Protein AF-A0A968AQT0-F1 (afdb_monomer)

Secondary structure (DSSP, 8-state):
--S-HHHHHHHHT--BTTBPPEEETTEEE--THHHHSS-HHHHHHTT-SS------PPP--TT----SHHHHHHHHHHH-

Foldseek 3Di:
DDDDPVLVVCLQDAQPPPHFFRDDPNDGGHHPLVPCVFPQVVVVVVPDPDDDTDDDQDDDDPPDDDPDPVVVSVVVSSVD

pLDDT: mean 89.22, std 7.78, range [65.81, 97.19]

Structure (mmCIF, N/CA/C/O backbone):
data_AF-A0A968AQT0-F1
#
_entry.id   AF-A0A968AQT0-F1
#
loop_
_atom_site.group_PDB
_atom_site.id
_atom_site.type_symbol
_atom_site.label_atom_id
_atom_site.label_alt_id
_atom_site.label_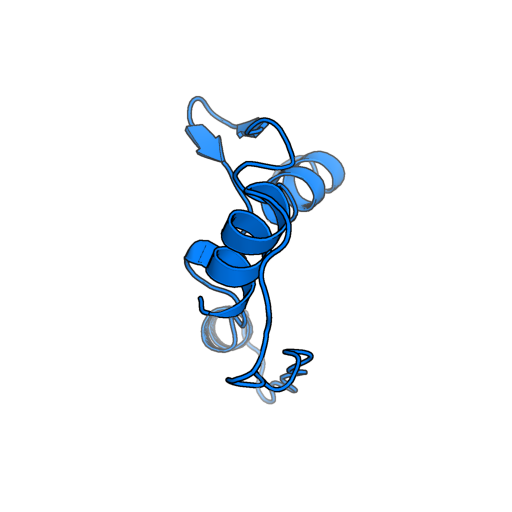comp_id
_atom_site.label_asym_id
_atom_site.label_entity_id
_atom_site.label_seq_id
_atom_site.pdbx_PDB_ins_code
_atom_site.Cartn_x
_atom_site.Cartn_y
_atom_site.Cartn_z
_atom_site.occupancy
_atom_site.B_iso_or_equiv
_atom_site.auth_seq_id
_atom_site.auth_comp_id
_atom_site.auth_asym_id
_atom_site.auth_atom_id
_atom_site.pdbx_PDB_model_num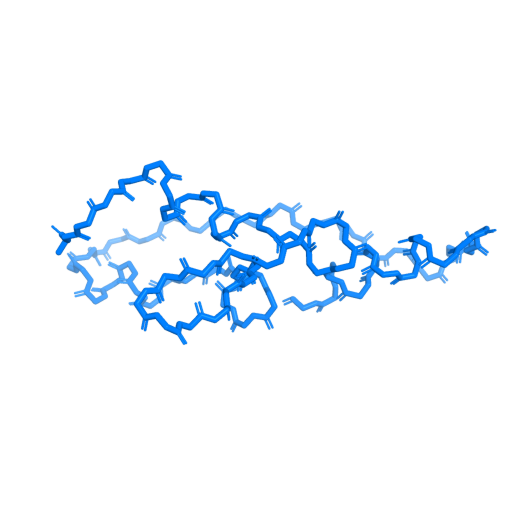
ATOM 1 N N . THR A 1 1 ? -18.126 0.097 3.533 1.00 67.75 1 THR A N 1
ATOM 2 C CA . THR A 1 1 ? -17.513 1.422 3.299 1.00 67.75 1 THR A CA 1
ATOM 3 C C . THR A 1 1 ? -17.787 2.284 4.509 1.00 67.75 1 THR A C 1
ATOM 5 O O . THR A 1 1 ? -18.786 2.987 4.555 1.00 67.75 1 THR A O 1
ATOM 8 N N . GLU A 1 2 ? -16.952 2.149 5.531 1.00 84.75 2 GLU A N 1
ATOM 9 C CA . GLU A 1 2 ? -17.109 2.833 6.818 1.00 84.75 2 GLU A CA 1
ATOM 10 C C . GLU A 1 2 ? -15.760 3.437 7.222 1.00 84.75 2 GLU A C 1
ATOM 12 O O . GLU A 1 2 ? -14.720 2.985 6.739 1.00 84.75 2 GLU A O 1
ATOM 17 N N . GLY A 1 3 ? -15.780 4.429 8.113 1.00 90.06 3 GLY A N 1
ATOM 18 C CA . GLY A 1 3 ? -14.580 5.101 8.618 1.00 90.06 3 GLY A CA 1
ATOM 19 C C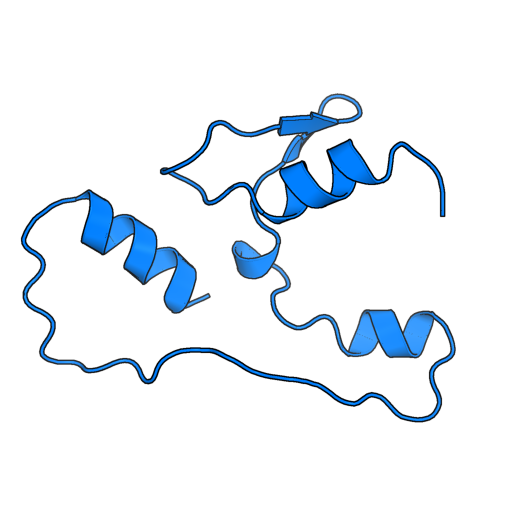 . GLY A 1 3 ? -14.274 6.445 7.952 1.00 90.06 3 GLY A C 1
ATOM 20 O O . GLY A 1 3 ? -14.990 6.905 7.063 1.00 90.06 3 GLY A O 1
ATOM 21 N N . ASP A 1 4 ? -13.208 7.089 8.430 1.00 94.12 4 ASP A N 1
ATOM 22 C CA . ASP A 1 4 ? -12.746 8.386 7.940 1.00 94.12 4 ASP A CA 1
ATOM 23 C C . ASP A 1 4 ? -11.868 8.225 6.689 1.00 94.12 4 ASP A C 1
ATOM 25 O O . ASP A 1 4 ? -10.813 7.583 6.714 1.00 94.12 4 ASP A O 1
ATOM 29 N N . MET A 1 5 ? -12.318 8.817 5.581 1.00 94.12 5 MET A N 1
ATOM 30 C CA . MET A 1 5 ? -11.663 8.686 4.278 1.00 94.12 5 MET A CA 1
ATOM 31 C C . MET A 1 5 ? -10.257 9.292 4.271 1.00 94.12 5 MET A C 1
ATOM 33 O O . MET A 1 5 ? -9.353 8.718 3.667 1.00 94.12 5 MET A O 1
ATOM 37 N N . GLN A 1 6 ? -10.053 10.425 4.946 1.00 95.25 6 GLN A N 1
ATOM 38 C CA . GLN A 1 6 ? -8.754 11.092 4.981 1.00 95.25 6 GLN A CA 1
ATOM 39 C C . GLN A 1 6 ? -7.716 10.209 5.683 1.00 95.25 6 GLN A C 1
ATOM 41 O O . GLN A 1 6 ? -6.623 9.996 5.163 1.00 95.25 6 GLN A O 1
ATOM 46 N N . THR A 1 7 ? -8.085 9.636 6.823 1.00 94.06 7 THR A N 1
ATOM 47 C CA . THR A 1 7 ? -7.243 8.737 7.613 1.00 94.06 7 THR A CA 1
ATOM 48 C C . THR A 1 7 ? -6.910 7.470 6.828 1.00 94.06 7 THR A C 1
ATOM 50 O O . THR A 1 7 ? -5.756 7.044 6.817 1.00 94.06 7 THR A O 1
ATOM 53 N N . ALA A 1 8 ? -7.889 6.893 6.123 1.00 94.19 8 ALA A N 1
ATOM 54 C CA . ALA A 1 8 ? -7.675 5.713 5.287 1.00 94.19 8 ALA A CA 1
ATOM 55 C C . ALA A 1 8 ? -6.695 5.983 4.132 1.00 94.19 8 ALA A C 1
ATOM 57 O O . ALA A 1 8 ? -5.794 5.179 3.897 1.00 94.19 8 ALA A O 1
ATOM 58 N N . ILE A 1 9 ? -6.831 7.127 3.449 1.00 94.06 9 ILE A N 1
ATOM 59 C CA . ILE A 1 9 ? -5.918 7.527 2.369 1.00 94.06 9 ILE A CA 1
ATOM 60 C C . ILE A 1 9 ? -4.504 7.721 2.915 1.00 94.06 9 ILE A C 1
ATOM 62 O O . ILE A 1 9 ? -3.568 7.145 2.371 1.00 94.06 9 ILE A O 1
ATOM 66 N N . VAL A 1 10 ? -4.346 8.468 4.013 1.00 94.88 10 VAL A N 1
ATOM 67 C CA . VAL A 1 10 ? -3.026 8.719 4.614 1.00 94.88 10 VAL A CA 1
ATOM 68 C C . VAL A 1 10 ? -2.358 7.408 5.037 1.00 94.88 10 VAL A C 1
ATOM 70 O O . VAL A 1 10 ? -1.180 7.203 4.748 1.00 94.88 10 VAL A O 1
ATOM 73 N N . ALA A 1 11 ? -3.101 6.490 5.662 1.00 95.31 11 ALA A N 1
ATOM 74 C CA . ALA A 1 11 ? -2.577 5.174 6.018 1.00 95.31 11 ALA A CA 1
ATOM 75 C C . ALA A 1 11 ? -2.110 4.387 4.781 1.00 95.31 11 ALA A C 1
ATOM 77 O O . ALA A 1 11 ? -1.026 3.809 4.805 1.00 95.31 11 ALA A O 1
ATOM 78 N N . SER A 1 12 ? -2.879 4.429 3.688 1.00 94.56 12 SER A N 1
ATOM 79 C CA . SER A 1 12 ? -2.556 3.738 2.434 1.00 94.56 12 SER A CA 1
ATOM 80 C C . SER A 1 12 ? -1.339 4.303 1.697 1.00 94.56 12 SER A C 1
ATOM 82 O O . SER A 1 12 ? -0.819 3.601 0.839 1.00 94.56 12 SER A O 1
ATOM 84 N N . THR A 1 13 ? -0.895 5.527 2.004 1.00 93.69 13 THR A N 1
ATOM 85 C CA . THR A 1 13 ? 0.255 6.197 1.359 1.00 93.69 13 THR A CA 1
ATOM 86 C C . THR A 1 13 ? 1.439 6.408 2.314 1.00 93.69 13 THR A C 1
ATOM 88 O O . THR A 1 13 ? 2.289 7.278 2.106 1.00 93.69 13 THR A O 1
ATOM 91 N N . THR A 1 14 ? 1.472 5.686 3.437 1.00 95.38 14 THR A N 1
ATOM 92 C CA . THR A 1 14 ? 2.513 5.819 4.467 1.00 95.38 14 THR A CA 1
ATOM 93 C C . THR A 1 14 ? 3.717 4.940 4.120 1.00 95.38 14 THR A C 1
ATOM 95 O O . THR A 1 14 ? 3.835 3.808 4.593 1.00 95.38 14 THR A O 1
ATOM 98 N N . ILE A 1 15 ? 4.611 5.458 3.272 1.00 92.00 15 ILE A N 1
ATOM 99 C CA . ILE A 1 15 ? 5.802 4.739 2.789 1.00 92.00 15 ILE A CA 1
ATOM 100 C C . ILE A 1 15 ? 6.691 4.295 3.972 1.00 92.00 15 ILE A C 1
ATOM 102 O O . ILE A 1 15 ? 7.208 5.153 4.706 1.00 92.00 15 ILE A O 1
ATOM 106 N N . PRO A 1 16 ? 6.928 2.979 4.150 1.00 90.38 16 PRO A N 1
ATOM 107 C CA . PRO A 1 16 ? 7.809 2.454 5.188 1.00 90.38 16 PRO A CA 1
ATOM 108 C C . PRO A 1 16 ? 9.210 3.068 5.132 1.00 90.38 16 PRO A C 1
ATOM 110 O O . PRO A 1 16 ? 9.850 3.095 4.084 1.00 90.38 16 PRO A O 1
ATOM 113 N N . GLY A 1 17 ? 9.700 3.542 6.278 1.00 87.88 17 GLY A N 1
ATOM 114 C CA . GLY A 1 17 ? 11.029 4.152 6.407 1.00 87.88 17 GLY A CA 1
ATOM 115 C C . GLY A 1 17 ? 11.112 5.619 5.970 1.00 87.88 17 GLY A C 1
ATOM 116 O O . GLY A 1 17 ? 12.131 6.253 6.234 1.00 87.88 17 GLY A O 1
ATOM 117 N N . TYR A 1 18 ? 10.048 6.176 5.379 1.00 89.31 18 TYR A N 1
ATOM 118 C CA . TYR A 1 18 ? 9.933 7.608 5.085 1.00 89.31 18 TYR A CA 1
ATOM 119 C C . TYR A 1 18 ? 8.911 8.301 5.997 1.00 89.31 18 TYR A C 1
ATOM 121 O O . TYR A 1 18 ? 9.205 9.348 6.571 1.00 89.31 18 TYR A O 1
ATOM 129 N N . PHE A 1 19 ? 7.745 7.682 6.207 1.00 92.75 19 PHE A N 1
ATOM 130 C CA . PHE A 1 19 ? 6.700 8.178 7.105 1.00 92.75 19 PHE A CA 1
ATOM 131 C C . PHE A 1 19 ? 6.481 7.239 8.307 1.00 92.75 19 PHE A C 1
ATOM 133 O O . PHE A 1 19 ? 6.689 6.026 8.192 1.00 92.75 19 PHE A O 1
ATOM 140 N N . PRO A 1 20 ? 6.064 7.765 9.478 1.00 93.56 20 PRO A N 1
ATOM 141 C CA . PRO A 1 20 ? 5.693 6.931 10.618 1.00 93.56 20 PRO A CA 1
ATOM 142 C C . PRO A 1 20 ? 4.384 6.167 10.335 1.00 93.56 20 PRO A C 1
ATOM 144 O O . PRO A 1 20 ? 3.465 6.765 9.778 1.00 93.56 20 PRO A O 1
ATOM 147 N N . PRO A 1 21 ? 4.254 4.891 10.755 1.00 94.56 21 PRO A N 1
ATOM 148 C CA . PRO A 1 21 ? 3.016 4.127 10.596 1.00 94.56 21 PRO A CA 1
ATOM 149 C C . PRO A 1 21 ? 1.808 4.818 11.238 1.00 94.56 21 PRO A C 1
ATOM 151 O O . PRO A 1 21 ? 1.921 5.375 12.333 1.00 94.56 21 PRO A O 1
ATOM 154 N N . ILE A 1 22 ? 0.642 4.707 10.602 1.00 95.31 22 ILE A N 1
ATOM 155 C CA . ILE A 1 22 ? -0.629 5.213 11.138 1.00 95.31 22 ILE A CA 1
ATOM 156 C C . ILE A 1 22 ? -1.326 4.106 11.921 1.00 95.31 22 ILE A C 1
ATOM 158 O O . ILE A 1 22 ? -1.390 2.966 11.467 1.00 95.31 22 ILE A O 1
ATOM 162 N N . GLU A 1 23 ? -1.866 4.427 13.095 1.00 95.31 23 GLU A N 1
ATOM 163 C CA . GLU A 1 23 ? -2.620 3.466 13.896 1.00 95.31 23 GLU A CA 1
ATOM 164 C C . GLU A 1 23 ? -4.127 3.603 13.654 1.00 95.31 23 GLU A C 1
ATOM 166 O O . GLU A 1 23 ? -4.716 4.649 13.920 1.00 95.31 23 GLU A O 1
ATOM 171 N N . ILE A 1 24 ? -4.761 2.533 13.165 1.00 94.75 24 ILE A N 1
ATOM 172 C CA . ILE A 1 24 ? -6.216 2.441 12.983 1.00 94.75 24 ILE A CA 1
ATOM 173 C C . ILE A 1 24 ? -6.697 1.156 13.651 1.00 94.75 24 ILE A C 1
ATOM 175 O O . ILE A 1 24 ? -6.211 0.068 13.341 1.00 94.75 24 ILE A O 1
ATOM 179 N N . ASN A 1 25 ? -7.666 1.264 14.565 1.00 93.44 25 ASN A N 1
ATOM 180 C CA . ASN A 1 25 ? -8.261 0.121 15.271 1.00 93.44 25 ASN A CA 1
ATOM 181 C C . ASN A 1 25 ? -7.213 -0.807 15.931 1.00 93.44 25 ASN A C 1
ATOM 183 O O . ASN A 1 25 ? -7.312 -2.032 15.840 1.00 93.44 25 ASN A O 1
ATOM 187 N N . GLY A 1 26 ? -6.178 -0.225 16.550 1.00 95.56 26 GLY A N 1
ATOM 188 C CA . GLY A 1 26 ? -5.092 -0.959 17.216 1.00 95.56 26 GLY A CA 1
ATOM 189 C C . GLY A 1 26 ? -4.095 -1.636 16.268 1.00 95.56 26 GLY A C 1
ATOM 190 O O . GLY A 1 26 ? -3.283 -2.452 16.703 1.00 95.56 26 GLY A O 1
ATOM 191 N N . ARG A 1 27 ? -4.157 -1.344 14.962 1.00 95.06 27 ARG A N 1
ATOM 192 C CA . ARG A 1 27 ? -3.229 -1.863 13.951 1.00 95.06 27 ARG A CA 1
ATOM 193 C C . ARG A 1 27 ? -2.355 -0.740 13.426 1.00 95.06 27 ARG A C 1
ATOM 195 O O . ARG A 1 27 ? -2.872 0.297 13.025 1.00 95.06 27 ARG A O 1
ATOM 202 N N . LYS A 1 28 ? -1.046 -0.979 13.370 1.00 95.88 28 LYS A N 1
ATOM 203 C CA . LYS A 1 28 ? -0.101 -0.102 12.672 1.00 95.88 28 LYS A CA 1
ATOM 204 C C . LYS A 1 28 ? -0.137 -0.421 11.185 1.00 95.88 28 LYS A C 1
ATOM 206 O O . LYS A 1 28 ? 0.119 -1.560 10.799 1.00 95.88 28 LYS A O 1
ATOM 211 N N . LEU A 1 29 ? -0.474 0.577 10.385 1.00 95.88 29 LEU A N 1
ATOM 212 C CA . LEU A 1 29 ? -0.640 0.484 8.945 1.00 95.88 29 LEU A CA 1
ATOM 213 C C . LEU A 1 29 ? 0.455 1.278 8.238 1.00 95.88 29 LEU A C 1
ATOM 215 O O . LEU A 1 29 ? 0.933 2.301 8.735 1.00 95.88 29 LEU A O 1
ATOM 219 N N . VAL A 1 30 ? 0.836 0.765 7.078 1.00 94.88 30 VAL A N 1
ATOM 220 C CA . VAL A 1 30 ? 1.791 1.358 6.145 1.00 94.88 30 VAL A CA 1
ATOM 221 C C . VAL A 1 30 ? 1.197 1.296 4.739 1.00 94.88 30 VAL A C 1
ATOM 223 O O . VAL A 1 30 ? 0.108 0.747 4.555 1.00 94.88 30 VAL A O 1
ATOM 226 N N . ASP A 1 31 ? 1.929 1.841 3.774 1.00 94.56 31 ASP A N 1
ATOM 227 C CA . ASP A 1 31 ? 1.560 1.865 2.364 1.00 94.56 31 ASP A CA 1
ATOM 228 C C . ASP A 1 31 ? 1.082 0.502 1.831 1.00 94.56 31 ASP A C 1
ATOM 230 O O . ASP A 1 31 ? 1.660 -0.551 2.125 1.00 94.56 31 ASP A O 1
ATOM 234 N N . GLY A 1 32 ? 0.013 0.540 1.033 1.00 92.94 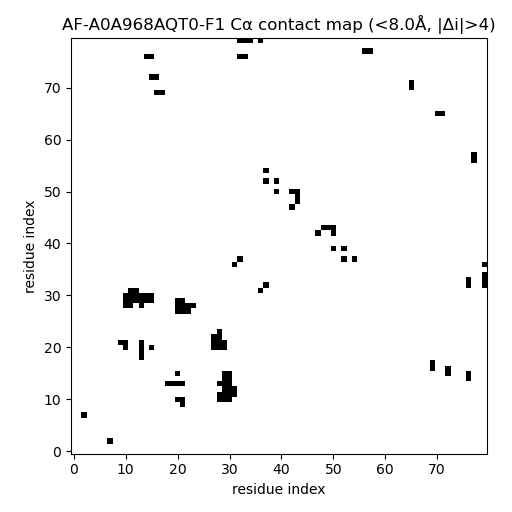32 GLY A N 1
ATOM 235 C CA . GLY A 1 32 ? -0.592 -0.640 0.425 1.00 92.94 32 GLY A CA 1
ATOM 236 C C . GLY A 1 32 ? 0.288 -1.310 -0.630 1.00 92.94 32 GLY A C 1
ATOM 237 O O . GLY A 1 32 ? 0.186 -2.527 -0.782 1.00 92.94 32 GLY A O 1
ATOM 238 N N . ALA A 1 33 ? 1.186 -0.577 -1.298 1.00 90.12 33 ALA A N 1
ATOM 239 C CA . ALA A 1 33 ? 2.075 -1.089 -2.343 1.00 90.12 33 ALA A CA 1
ATOM 240 C C . ALA A 1 33 ? 2.911 -2.289 -1.878 1.00 90.12 33 ALA A C 1
ATOM 242 O O . ALA A 1 33 ? 3.107 -3.234 -2.631 1.00 90.12 33 ALA A O 1
ATOM 243 N N . VAL A 1 34 ? 3.272 -2.327 -0.592 1.00 89.06 34 VAL A N 1
ATOM 244 C CA . VAL A 1 34 ? 4.037 -3.423 0.026 1.00 89.06 34 VAL A CA 1
ATOM 245 C C . VAL A 1 34 ? 3.327 -4.780 -0.075 1.00 89.06 34 VAL A C 1
ATOM 247 O O . VAL A 1 34 ? 3.971 -5.827 -0.059 1.00 89.06 34 VAL A O 1
ATOM 250 N N . THR A 1 35 ? 1.994 -4.785 -0.123 1.00 89.62 35 THR A N 1
ATOM 251 C CA . THR A 1 35 ? 1.194 -6.022 -0.097 1.00 89.62 35 THR A CA 1
ATOM 252 C C . THR A 1 35 ? 0.254 -6.165 -1.285 1.00 89.62 35 THR A C 1
ATOM 254 O O . THR A 1 35 ? -0.065 -7.287 -1.674 1.00 89.62 35 THR A O 1
ATOM 257 N N . TYR A 1 36 ? -0.240 -5.052 -1.826 1.00 88.06 36 TYR A N 1
ATOM 258 C CA . TYR A 1 36 ? -1.401 -5.041 -2.699 1.00 88.06 36 TYR A CA 1
ATOM 259 C C . TYR A 1 36 ? -1.490 -3.748 -3.528 1.00 88.06 36 TYR A C 1
ATOM 261 O O . TYR A 1 36 ? -2.392 -2.927 -3.376 1.00 88.06 36 TYR A O 1
ATOM 269 N N . ASN A 1 37 ? -0.504 -3.578 -4.406 1.00 87.94 37 ASN A N 1
ATOM 270 C CA . ASN A 1 37 ? -0.227 -2.3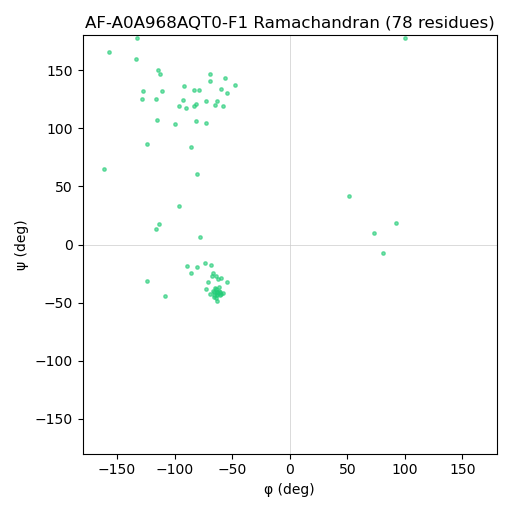55 -5.160 1.00 87.94 37 ASN A CA 1
ATOM 271 C C . ASN A 1 37 ? -1.275 -2.011 -6.240 1.00 87.94 37 ASN A C 1
ATOM 273 O O . ASN A 1 37 ? -1.722 -0.872 -6.345 1.00 87.94 37 ASN A O 1
ATOM 277 N N . LEU A 1 38 ? -1.743 -3.009 -7.001 1.00 92.19 38 LEU A N 1
ATOM 278 C CA . LEU A 1 38 ? -2.790 -2.834 -8.016 1.00 92.19 38 LEU A CA 1
ATOM 279 C C . LEU A 1 38 ? -3.970 -3.792 -7.749 1.00 92.19 38 LEU A C 1
ATOM 281 O O . LEU A 1 38 ? -4.005 -4.896 -8.300 1.00 92.19 38 LEU A O 1
ATOM 285 N N . PRO A 1 39 ? -4.949 -3.398 -6.909 1.00 92.25 39 PRO A N 1
ATOM 286 C CA . PRO A 1 39 ? -5.983 -4.290 -6.377 1.00 92.25 39 PRO A CA 1
ATOM 287 C C . PRO A 1 39 ? -7.141 -4.536 -7.368 1.00 92.25 39 PRO A C 1
ATOM 289 O O . PRO A 1 39 ? -8.303 -4.208 -7.111 1.00 92.25 39 PRO A O 1
ATOM 292 N N . VAL A 1 40 ? -6.835 -5.106 -8.539 1.00 94.81 40 VAL A N 1
ATOM 293 C CA . VAL A 1 40 ? -7.804 -5.344 -9.630 1.00 94.81 40 VAL A CA 1
ATOM 294 C C . VAL A 1 40 ? -8.934 -6.279 -9.195 1.00 94.81 40 VAL A C 1
ATOM 296 O O . VAL A 1 40 ? -10.091 -6.087 -9.569 1.00 94.81 40 VAL A O 1
ATOM 299 N N . ASP A 1 41 ? -8.624 -7.316 -8.425 1.00 94.38 41 ASP A N 1
ATOM 300 C CA . ASP A 1 41 ? -9.615 -8.269 -7.937 1.00 94.38 41 ASP A CA 1
ATOM 301 C C . ASP A 1 41 ? -10.536 -7.658 -6.877 1.00 94.38 41 ASP A C 1
ATOM 303 O O . ASP A 1 41 ? -11.723 -7.973 -6.895 1.00 94.38 41 ASP A O 1
ATOM 307 N N . LEU A 1 42 ? -10.067 -6.714 -6.054 1.00 94.12 42 LEU A N 1
ATOM 308 C CA . LEU A 1 42 ? -10.947 -5.956 -5.159 1.00 94.12 42 LEU A CA 1
ATOM 309 C C . LEU A 1 42 ? -11.965 -5.119 -5.950 1.00 94.12 42 LEU A C 1
ATOM 311 O O . LEU A 1 42 ? -13.148 -5.107 -5.616 1.00 94.12 42 LEU A O 1
ATOM 315 N N . ALA A 1 43 ? -11.538 -4.484 -7.048 1.00 94.31 43 ALA A N 1
ATOM 316 C CA . ALA A 1 43 ? -12.450 -3.759 -7.936 1.00 94.31 43 ALA A CA 1
ATOM 317 C C . ALA A 1 43 ? -13.522 -4.687 -8.542 1.00 94.31 43 ALA A C 1
ATOM 319 O O . ALA A 1 43 ? -14.699 -4.328 -8.588 1.00 94.31 43 ALA A O 1
ATOM 320 N N . ARG A 1 44 ? -13.146 -5.911 -8.942 1.00 95.25 44 ARG A N 1
ATOM 321 C CA . ARG A 1 44 ? -14.107 -6.932 -9.404 1.00 95.25 44 ARG A CA 1
ATOM 322 C C . ARG A 1 44 ? -15.044 -7.398 -8.291 1.00 95.25 44 ARG A C 1
ATOM 324 O O . ARG A 1 44 ? -16.235 -7.553 -8.537 1.00 95.25 44 ARG A O 1
ATOM 331 N N . GLN A 1 45 ? -14.538 -7.593 -7.072 1.00 96.06 45 GLN A N 1
ATOM 332 C CA . GLN A 1 45 ? -15.354 -7.963 -5.907 1.00 96.06 45 GLN A CA 1
ATOM 333 C C . GLN A 1 45 ? -16.390 -6.886 -5.562 1.00 96.06 45 GLN A C 1
ATOM 335 O O . GLN A 1 45 ? -17.478 -7.214 -5.095 1.00 96.06 45 GLN A O 1
ATOM 340 N N . PHE A 1 46 ? -16.098 -5.616 -5.852 1.00 94.25 46 PHE A N 1
ATOM 341 C CA . PHE A 1 46 ? -17.064 -4.519 -5.753 1.00 94.25 46 PHE A CA 1
ATOM 342 C C . PHE A 1 46 ? -18.061 -4.438 -6.922 1.00 94.25 46 PHE A C 1
ATOM 344 O O . PHE A 1 46 ? -18.867 -3.511 -6.962 1.00 94.25 46 PHE A O 1
ATOM 351 N N . GLY A 1 47 ? -18.064 -5.417 -7.831 1.00 96.25 47 GLY A N 1
ATOM 352 C CA . GLY A 1 47 ? -19.068 -5.553 -8.888 1.00 96.25 47 GLY A CA 1
ATOM 353 C C . GLY A 1 47 ? -18.708 -4.872 -10.207 1.00 96.25 47 GLY A C 1
ATOM 354 O O . GLY A 1 47 ? -19.597 -4.618 -11.010 1.00 96.25 47 GLY A O 1
ATOM 355 N N . ALA A 1 48 ? -17.432 -4.556 -10.446 1.00 97.06 48 ALA A N 1
ATOM 356 C CA . ALA A 1 48 ? -17.007 -3.996 -11.726 1.00 97.06 48 ALA A CA 1
ATOM 357 C C . ALA A 1 48 ? -17.024 -5.052 -12.852 1.00 97.06 48 ALA A C 1
ATOM 359 O O . ALA A 1 48 ? -16.311 -6.055 -12.770 1.00 97.06 48 ALA A O 1
ATOM 360 N N . ASP A 1 49 ? -17.762 -4.786 -13.935 1.00 96.75 49 ASP A N 1
ATOM 361 C CA . ASP A 1 49 ? -17.763 -5.615 -15.154 1.00 96.75 49 ASP A CA 1
ATOM 362 C C . ASP A 1 49 ? -16.465 -5.459 -15.968 1.00 96.75 49 ASP A C 1
ATOM 364 O O . ASP A 1 49 ? -15.931 -6.417 -16.529 1.00 96.75 49 ASP A O 1
ATOM 368 N N . ILE A 1 50 ? -15.939 -4.232 -16.019 1.00 97.19 50 ILE A N 1
ATOM 369 C CA . ILE A 1 50 ? -14.684 -3.872 -16.686 1.00 97.19 50 ILE A CA 1
ATOM 370 C C . ILE A 1 50 ? -13.812 -3.127 -15.678 1.00 97.19 50 ILE A C 1
ATOM 372 O O . ILE A 1 50 ? -14.266 -2.183 -15.035 1.00 97.19 50 ILE A O 1
ATOM 376 N N . VAL A 1 51 ? -12.543 -3.525 -15.569 1.00 96.94 51 VAL A N 1
ATOM 377 C CA . VAL A 1 51 ? -11.545 -2.841 -14.737 1.00 96.94 51 VAL A CA 1
ATOM 378 C C . VAL A 1 51 ? -10.445 -2.288 -15.634 1.00 96.94 51 VAL A C 1
ATOM 380 O O . VAL A 1 51 ? -9.836 -3.038 -16.396 1.00 96.94 51 VAL A O 1
ATOM 383 N N . ILE A 1 52 ? -10.182 -0.984 -15.530 1.00 96.06 52 ILE A N 1
ATOM 384 C CA . ILE A 1 52 ? -9.048 -0.322 -16.182 1.00 96.06 52 ILE A CA 1
ATOM 385 C C . ILE A 1 52 ? -7.950 -0.162 -15.131 1.00 96.06 52 ILE A C 1
ATOM 387 O O . ILE A 1 52 ? -8.054 0.683 -14.245 1.00 96.06 52 ILE A O 1
ATOM 391 N N . GLY A 1 53 ? -6.920 -1.003 -15.207 1.00 94.06 53 GLY A N 1
ATOM 392 C CA . GLY A 1 53 ? -5.725 -0.872 -14.374 1.00 94.06 53 GLY A CA 1
ATOM 393 C C . GLY A 1 53 ? -4.754 0.137 -14.981 1.00 94.06 53 GLY A C 1
ATOM 394 O O . GLY A 1 53 ? -4.478 0.071 -16.178 1.00 94.06 53 GLY A O 1
ATOM 395 N N . VAL A 1 54 ? -4.237 1.053 -14.161 1.00 93.69 54 VAL A N 1
ATOM 396 C CA . VAL A 1 54 ? -3.189 2.002 -14.556 1.00 93.69 54 VAL A CA 1
ATOM 397 C C . VAL A 1 54 ? -1.946 1.689 -13.738 1.00 93.69 54 VAL A C 1
ATOM 399 O O . VAL A 1 54 ? -1.914 1.940 -12.538 1.00 93.69 54 VAL A O 1
ATOM 402 N N . ASP A 1 55 ? -0.948 1.115 -14.399 1.00 89.75 55 ASP A N 1
ATOM 403 C CA . ASP A 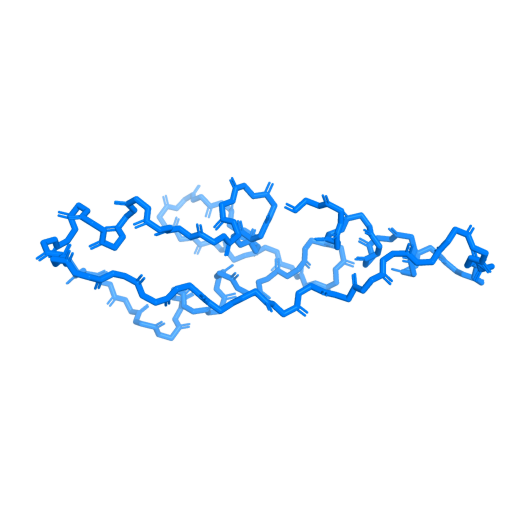1 55 ? 0.362 0.859 -13.815 1.00 89.75 55 ASP A CA 1
ATOM 404 C C . ASP A 1 55 ? 1.296 2.040 -14.119 1.00 89.75 55 ASP A C 1
ATOM 406 O O . ASP A 1 55 ? 1.458 2.432 -15.277 1.00 89.75 55 ASP A O 1
ATOM 410 N N . VAL A 1 56 ? 1.868 2.626 -13.069 1.00 89.06 56 VAL A N 1
ATOM 411 C CA . VAL A 1 56 ? 2.777 3.780 -13.137 1.00 89.06 56 VAL A CA 1
ATOM 412 C C . VAL A 1 56 ? 4.184 3.446 -12.638 1.00 89.06 56 VAL A C 1
ATOM 414 O O . VAL A 1 56 ? 4.974 4.362 -12.397 1.00 89.06 56 VAL A O 1
ATOM 417 N N . HIS A 1 57 ? 4.516 2.161 -12.466 1.00 84.69 57 HIS A N 1
ATOM 418 C CA . HIS A 1 57 ? 5.838 1.775 -11.988 1.00 84.69 57 HIS A CA 1
ATOM 419 C C . HIS A 1 57 ? 6.937 2.267 -12.930 1.00 84.69 57 HIS A C 1
ATOM 421 O O . HIS A 1 57 ? 6.853 2.087 -14.151 1.00 84.69 57 HIS A O 1
ATOM 427 N N . PRO A 1 58 ? 8.004 2.867 -12.382 1.00 79.50 58 PRO A N 1
ATOM 428 C CA . PRO A 1 58 ? 9.155 3.224 -13.1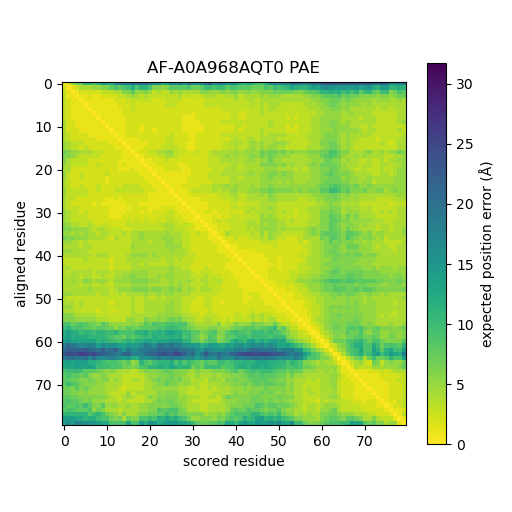84 1.00 79.50 58 PRO A CA 1
ATOM 429 C C . PRO A 1 58 ? 9.8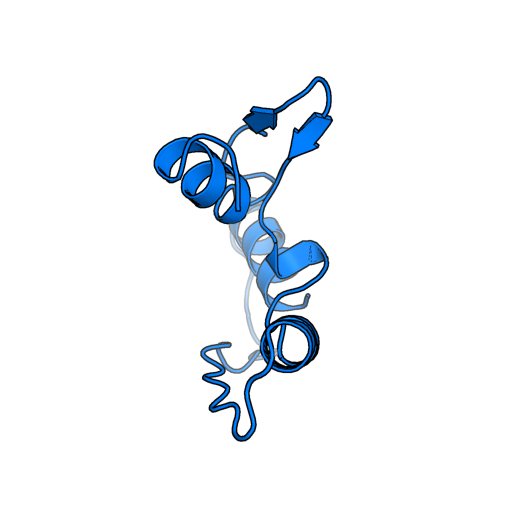78 1.954 -13.639 1.00 79.50 58 PRO A C 1
ATOM 431 O O . PRO A 1 58 ? 9.977 0.965 -12.910 1.00 79.50 58 PRO A O 1
ATOM 434 N N . VAL A 1 59 ? 10.457 2.005 -14.838 1.00 80.81 59 VAL A N 1
ATOM 435 C CA . VAL A 1 59 ? 11.334 0.933 -15.311 1.00 80.81 59 VAL A CA 1
ATOM 436 C C . VA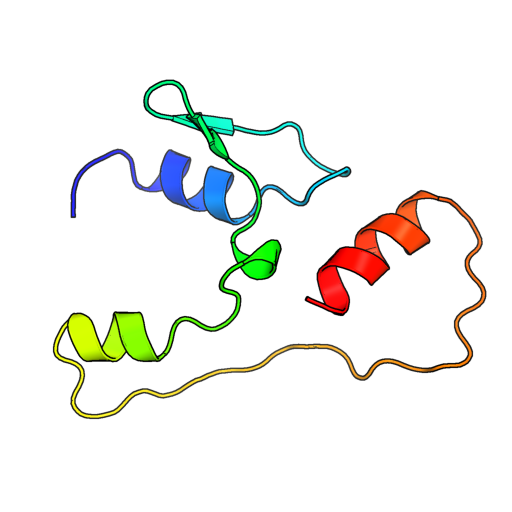L A 1 59 ? 12.556 0.865 -14.396 1.00 80.81 59 VAL A C 1
ATOM 438 O O . VAL A 1 59 ? 13.275 1.845 -14.191 1.00 80.81 59 VAL A O 1
ATOM 441 N N . LEU A 1 60 ? 12.788 -0.312 -13.817 1.00 80.12 60 LEU A N 1
ATOM 442 C CA . LEU A 1 60 ? 13.922 -0.554 -12.941 1.00 80.12 60 LEU A CA 1
ATOM 443 C C . LEU A 1 60 ? 15.211 -0.630 -13.774 1.00 80.12 60 LEU A C 1
ATOM 445 O O . LEU A 1 60 ? 15.489 -1.647 -14.404 1.00 80.12 60 LEU A O 1
ATOM 449 N N . HIS A 1 61 ? 16.027 0.422 -13.745 1.00 76.88 61 HIS A N 1
ATOM 450 C CA . HIS A 1 61 ? 17.366 0.376 -14.331 1.00 76.88 61 HIS A CA 1
ATOM 451 C C . HIS A 1 61 ? 18.339 -0.352 -13.379 1.00 76.88 61 HIS A C 1
ATOM 453 O O . HIS A 1 61 ? 18.307 -0.091 -12.172 1.00 76.88 61 HIS A O 1
ATOM 459 N N . PRO A 1 62 ? 19.157 -1.300 -13.879 1.00 70.44 62 PRO A N 1
ATOM 460 C CA . PRO A 1 62 ? 20.106 -2.054 -13.056 1.00 70.44 62 PRO A CA 1
ATOM 461 C C . PRO A 1 62 ? 21.332 -1.236 -12.623 1.00 70.44 62 PRO A C 1
ATOM 463 O O . PRO A 1 62 ? 22.008 -1.626 -11.679 1.00 70.44 62 PRO A O 1
ATOM 466 N N . GLU A 1 63 ? 21.595 -0.098 -13.266 1.00 66.94 63 GLU A N 1
ATOM 467 C CA . GLU A 1 63 ? 22.804 0.718 -13.061 1.00 66.94 63 GLU A CA 1
ATOM 468 C C . GLU A 1 63 ? 22.598 1.875 -12.070 1.00 66.94 63 GLU A C 1
ATOM 470 O O . GLU A 1 63 ? 23.173 2.949 -12.214 1.00 66.94 63 GLU A O 1
ATOM 475 N N . ASN A 1 64 ? 21.747 1.678 -11.062 1.00 65.94 64 ASN A N 1
ATOM 476 C CA . ASN A 1 64 ? 21.526 2.701 -10.046 1.00 65.94 64 ASN A CA 1
ATOM 477 C C . ASN A 1 64 ? 22.634 2.648 -8.988 1.00 65.94 64 ASN A C 1
ATOM 479 O O . ASN A 1 64 ? 22.625 1.774 -8.119 1.00 65.94 64 ASN A O 1
ATOM 483 N N . ASP A 1 65 ? 23.545 3.619 -9.030 1.00 75.44 65 ASP A N 1
ATOM 484 C CA . ASP A 1 65 ? 24.386 3.944 -7.881 1.00 75.44 65 ASP A CA 1
ATOM 485 C C . ASP A 1 65 ? 23.496 4.474 -6.749 1.00 75.44 65 ASP A C 1
ATOM 487 O O . ASP A 1 65 ? 22.787 5.470 -6.912 1.00 75.44 65 ASP A O 1
ATOM 491 N N . PHE A 1 66 ? 23.518 3.796 -5.600 1.00 83.88 66 PHE A N 1
ATOM 492 C CA . PHE A 1 66 ? 22.828 4.252 -4.396 1.00 83.88 66 PHE A CA 1
ATOM 493 C C . PHE A 1 66 ? 23.771 5.120 -3.570 1.00 83.88 66 PHE A C 1
ATOM 495 O O . PHE A 1 66 ? 24.790 4.643 -3.067 1.00 83.88 66 PHE A O 1
ATOM 502 N N . ASN A 1 67 ? 23.417 6.384 -3.376 1.00 87.62 67 ASN A N 1
ATOM 503 C CA . ASN A 1 67 ? 24.257 7.338 -2.651 1.00 87.62 67 ASN A CA 1
ATOM 504 C C . ASN A 1 67 ? 23.970 7.352 -1.144 1.00 87.62 67 ASN A C 1
ATOM 506 O O . ASN A 1 67 ? 24.771 7.857 -0.357 1.00 87.62 67 ASN A O 1
ATOM 510 N N . ASN A 1 68 ? 22.813 6.837 -0.720 1.00 88.81 68 ASN A N 1
ATOM 511 C CA . ASN A 1 68 ? 22.384 6.850 0.675 1.00 88.81 68 ASN A CA 1
ATOM 512 C C . ASN A 1 68 ? 21.349 5.753 0.979 1.00 88.81 68 ASN A C 1
ATOM 514 O O . ASN A 1 68 ? 20.738 5.160 0.092 1.00 88.81 68 ASN A O 1
ATOM 518 N N . VAL A 1 69 ? 21.128 5.505 2.274 1.00 88.88 69 VAL A N 1
ATOM 519 C CA . VAL A 1 69 ? 20.180 4.489 2.760 1.00 88.88 69 VAL A CA 1
ATOM 520 C C . VAL A 1 69 ? 18.723 4.788 2.382 1.00 88.88 69 VAL A C 1
ATOM 522 O O . VAL A 1 69 ? 17.937 3.858 2.220 1.00 88.88 69 VAL A O 1
ATOM 525 N N . PHE A 1 70 ? 18.352 6.060 2.198 1.00 86.12 70 PHE A N 1
ATOM 526 C CA . PHE A 1 70 ? 16.986 6.420 1.815 1.00 86.12 70 PHE A CA 1
ATOM 527 C C . PHE A 1 70 ? 16.653 5.937 0.403 1.00 86.12 70 PHE A C 1
ATOM 529 O O . PHE A 1 70 ? 15.568 5.401 0.188 1.00 86.12 70 PHE A O 1
ATOM 536 N N . GLU A 1 71 ? 17.589 6.046 -0.539 1.00 86.12 71 GLU A N 1
ATOM 537 C CA . GLU A 1 71 ? 17.411 5.538 -1.905 1.00 86.12 71 GLU A CA 1
ATOM 538 C C . GLU A 1 71 ? 17.204 4.019 -1.928 1.00 86.12 71 GLU A C 1
ATOM 540 O O . GLU A 1 71 ? 16.377 3.520 -2.690 1.00 86.12 71 GLU A O 1
ATOM 545 N N . VAL A 1 72 ? 17.883 3.284 -1.042 1.00 86.69 72 VAL A N 1
ATOM 546 C CA . VAL A 1 72 ? 17.697 1.833 -0.893 1.00 86.69 72 VAL A CA 1
ATOM 547 C C . VAL A 1 72 ? 16.289 1.504 -0.382 1.00 86.69 72 VAL A C 1
ATOM 549 O O . VAL A 1 72 ? 15.633 0.609 -0.915 1.00 86.69 72 VAL A O 1
ATOM 552 N N . ILE A 1 73 ? 15.791 2.243 0.615 1.00 86.44 73 ILE A N 1
ATOM 553 C CA . ILE A 1 73 ? 14.444 2.046 1.179 1.00 86.44 73 ILE A CA 1
ATOM 554 C C . ILE A 1 73 ? 13.355 2.371 0.146 1.00 86.44 73 ILE A C 1
ATOM 556 O O . ILE A 1 73 ? 12.402 1.604 -0.020 1.00 86.44 73 ILE A O 1
ATOM 560 N N . LEU A 1 74 ? 13.488 3.489 -0.572 1.00 84.88 74 LEU A N 1
ATOM 561 C CA . LEU A 1 74 ? 12.532 3.867 -1.616 1.00 84.88 74 LEU A CA 1
ATOM 562 C C . LEU A 1 74 ? 12.553 2.866 -2.777 1.00 84.88 74 LEU A C 1
ATOM 564 O O . LEU A 1 74 ? 11.497 2.494 -3.291 1.00 84.88 74 LEU A O 1
ATOM 568 N N . ARG A 1 75 ? 13.734 2.350 -3.140 1.00 84.50 75 ARG A N 1
ATOM 569 C CA . ARG A 1 75 ? 13.861 1.295 -4.149 1.00 84.50 75 ARG A CA 1
ATOM 570 C C . ARG A 1 75 ? 13.178 -0.001 -3.726 1.00 84.50 75 ARG A C 1
ATOM 572 O O . ARG A 1 75 ? 12.533 -0.618 -4.568 1.00 84.50 75 ARG A O 1
ATOM 579 N N . ALA A 1 76 ? 13.287 -0.405 -2.461 1.00 84.00 76 ALA A N 1
ATOM 580 C CA . ALA A 1 76 ? 12.620 -1.607 -1.961 1.00 84.00 76 ALA A CA 1
ATOM 581 C C . ALA A 1 76 ? 11.096 -1.534 -2.157 1.00 84.00 76 ALA A C 1
ATOM 583 O O . ALA A 1 76 ? 10.511 -2.495 -2.644 1.00 84.00 76 ALA A O 1
ATOM 584 N N . ASN A 1 77 ? 10.489 -0.371 -1.892 1.00 82.06 77 ASN A N 1
ATOM 585 C CA . ASN A 1 77 ? 9.063 -0.132 -2.152 1.00 82.06 77 ASN A CA 1
ATOM 586 C C . ASN A 1 77 ? 8.698 -0.137 -3.644 1.00 82.06 77 ASN A C 1
ATOM 588 O O . ASN A 1 77 ? 7.551 -0.373 -3.978 1.00 82.06 77 ASN A O 1
ATOM 592 N N . THR A 1 78 ? 9.646 0.140 -4.545 1.00 79.56 78 THR A N 1
ATOM 593 C CA . THR A 1 78 ? 9.386 0.134 -5.998 1.00 79.56 78 THR A CA 1
ATOM 594 C C . THR A 1 78 ? 9.414 -1.283 -6.591 1.00 79.56 78 THR A C 1
ATOM 596 O O . THR A 1 78 ? 8.951 -1.495 -7.707 1.00 79.56 78 THR A O 1
ATOM 599 N N . ILE A 1 79 ? 10.034 -2.245 -5.897 1.00 76.31 79 ILE A N 1
ATOM 600 C CA . ILE A 1 79 ? 10.166 -3.640 -6.357 1.00 76.31 79 ILE A CA 1
ATOM 601 C C . ILE A 1 79 ? 8.931 -4.475 -5.974 1.00 76.31 79 ILE A C 1
ATOM 603 O O . ILE A 1 79 ? 8.668 -5.491 -6.618 1.00 76.31 79 ILE A O 1
ATOM 607 N N . THR A 1 80 ? 8.214 -4.069 -4.926 1.00 65.81 80 THR A N 1
ATOM 608 C CA . THR A 1 80 ? 6.969 -4.685 -4.438 1.00 65.81 80 THR A CA 1
ATOM 609 C C . THR A 1 80 ? 5.746 -4.031 -5.059 1.00 65.81 80 THR A C 1
ATOM 611 O O . THR A 1 80 ? 4.856 -4.768 -5.533 1.00 65.81 80 THR A O 1
#

Radius of gyration: 15.41 Å; Cα contacts (8 Å, |Δi|>4): 62; chains: 1; bounding box: 44×19×34 Å

Nearest PDB structures (foldseek):
  5fya-assembly1_A  TM=8.822E-01  e=3.651E-05  Pseudomonas aeruginosa PAO1
  5fya-assembly1_B  TM=8.861E-01  e=4.450E-04  Pseudomonas aeruginosa PAO1

Solvent-accessible surface area (backbone atoms only — not comparable to full-atom values): 5291 Å² total; per-residue (Å²): 143,81,83,61,65,68,61,53,51,52,24,45,65,18,44,72,92,78,42,78,66,38,76,55,97,93,37,80,33,45,30,36,39,75,83,55,63,78,59,61,66,58,48,41,73,74,68,46,92,74,83,88,84,84,86,81,79,75,84,84,69,91,84,68,82,74,90,49,72,65,57,54,48,56,49,54,59,73,75,76

Sequence (80 aa):
TEGDMQTAIVASTTIPGYFPPIEINGRKLVDGAVTYNLPVDLARQFGADIVIGVDVHPVLHPENDFNNVFEVILRANTIT

Mean predicted aligned error: 5.0 Å